Protein AF-A0A7C4MEL3-F1 (afdb_monomer_lite)

Structure (mmCIF, N/CA/C/O backbone):
data_AF-A0A7C4MEL3-F1
#
_entry.id   AF-A0A7C4MEL3-F1
#
loop_
_atom_site.group_PDB
_atom_site.id
_atom_site.type_symbol
_atom_site.label_atom_id
_atom_site.label_alt_id
_atom_site.label_comp_id
_atom_site.label_asym_id
_atom_site.label_entity_id
_atom_site.label_seq_id
_atom_site.pdbx_PDB_ins_code
_atom_site.Cartn_x
_atom_site.Cartn_y
_atom_site.Cartn_z
_atom_site.occupancy
_atom_site.B_iso_or_equiv
_atom_site.auth_seq_id
_atom_site.auth_comp_id
_atom_site.auth_asym_id
_atom_site.auth_atom_id
_atom_site.pdbx_PDB_model_num
ATOM 1 N N . MET A 1 1 ? 12.925 -8.115 -18.072 1.00 89.00 1 MET A N 1
ATOM 2 C CA . MET A 1 1 ? 12.189 -6.902 -17.648 1.00 89.00 1 MET A CA 1
ATOM 3 C C . MET A 1 1 ? 10.800 -7.286 -17.193 1.00 89.00 1 MET A C 1
ATOM 5 O O . MET A 1 1 ? 10.298 -8.283 -17.685 1.00 89.00 1 MET A O 1
ATOM 9 N N . ARG A 1 2 ? 10.209 -6.529 -16.263 1.00 88.62 2 ARG A N 1
ATOM 10 C CA . ARG A 1 2 ? 8.905 -6.871 -15.669 1.00 88.62 2 ARG A CA 1
ATOM 11 C C . ARG A 1 2 ? 7.719 -6.155 -16.311 1.00 88.62 2 ARG A C 1
ATOM 13 O O . ARG A 1 2 ? 6.583 -6.567 -16.127 1.00 88.62 2 ARG A O 1
ATOM 20 N N . GLU A 1 3 ? 7.981 -5.089 -17.067 1.00 90.88 3 GLU A N 1
ATOM 21 C CA . GLU A 1 3 ? 6.935 -4.259 -17.656 1.00 90.88 3 GLU A CA 1
ATOM 22 C C . GLU A 1 3 ? 7.402 -3.556 -18.961 1.00 90.88 3 GLU A C 1
ATOM 24 O O . GLU A 1 3 ? 8.616 -3.450 -19.199 1.00 90.88 3 GLU A O 1
ATOM 29 N N . PRO A 1 4 ? 6.471 -3.128 -19.842 1.00 91.44 4 PRO A N 1
ATOM 30 C CA . PRO A 1 4 ? 6.780 -2.646 -21.197 1.00 91.44 4 PRO A CA 1
ATOM 31 C C . PRO A 1 4 ? 7.527 -1.306 -21.295 1.00 91.44 4 PRO A C 1
ATOM 33 O O . PRO A 1 4 ? 8.245 -1.068 -22.264 1.00 91.44 4 PRO A O 1
ATOM 36 N N . TYR A 1 5 ? 7.354 -0.396 -20.346 1.00 93.19 5 TYR A N 1
ATOM 37 C CA . TYR A 1 5 ? 8.054 0.885 -20.308 1.00 93.19 5 TYR A CA 1
ATOM 38 C C . TYR A 1 5 ? 9.561 0.689 -20.098 1.00 93.19 5 TYR A C 1
ATOM 40 O O . TYR A 1 5 ? 10.363 1.237 -20.852 1.00 93.19 5 TYR A O 1
ATOM 48 N N . SER A 1 6 ? 9.957 -0.174 -19.166 1.00 93.19 6 SER A N 1
ATOM 49 C CA . SER A 1 6 ? 11.352 -0.568 -18.941 1.00 93.19 6 SER A CA 1
ATOM 50 C C . SER A 1 6 ? 11.971 -1.210 -20.183 1.00 93.19 6 SER A C 1
ATOM 52 O O . SER A 1 6 ? 13.127 -0.939 -20.502 1.00 93.19 6 SER A O 1
ATOM 54 N N . ALA A 1 7 ? 11.206 -2.021 -20.919 1.00 93.56 7 ALA A N 1
ATOM 55 C CA . ALA A 1 7 ? 11.638 -2.576 -22.204 1.00 93.56 7 ALA A CA 1
ATOM 56 C C . ALA A 1 7 ? 11.948 -1.469 -23.231 1.00 93.56 7 ALA A C 1
ATOM 58 O O . ALA A 1 7 ? 13.040 -1.443 -23.794 1.00 93.56 7 ALA A O 1
ATOM 59 N N . LYS A 1 8 ? 11.065 -0.467 -23.363 1.00 94.56 8 LYS A N 1
ATOM 60 C CA . LYS A 1 8 ? 11.306 0.702 -24.232 1.00 94.56 8 LYS A CA 1
ATOM 61 C C . LYS A 1 8 ? 12.564 1.486 -23.849 1.00 94.56 8 LYS A C 1
ATOM 63 O O . LYS A 1 8 ? 13.206 2.075 -24.716 1.00 94.56 8 LYS A O 1
ATOM 68 N N . LEU A 1 9 ? 12.909 1.550 -22.562 1.00 95.38 9 LEU A N 1
ATOM 69 C CA . LEU A 1 9 ? 14.145 2.200 -22.115 1.00 95.38 9 LEU A CA 1
ATOM 70 C C . LEU A 1 9 ? 15.388 1.393 -22.512 1.00 95.38 9 LEU A C 1
ATOM 72 O O . LEU A 1 9 ? 16.369 1.989 -22.948 1.00 95.38 9 LEU A O 1
ATOM 76 N N . LEU A 1 10 ? 15.341 0.061 -22.425 1.00 95.12 10 LEU A N 1
ATOM 77 C CA . LEU A 1 10 ? 16.428 -0.801 -22.904 1.00 95.12 10 LEU A CA 1
ATOM 78 C C . LEU A 1 10 ? 16.645 -0.673 -24.412 1.00 95.12 10 LEU A C 1
ATOM 80 O O . LEU A 1 10 ? 17.794 -0.568 -24.842 1.00 95.12 10 LEU A O 1
ATOM 84 N N . ASP A 1 11 ? 15.563 -0.587 -25.190 1.00 94.12 11 ASP A N 1
ATOM 85 C CA . ASP A 1 11 ? 15.648 -0.355 -26.635 1.00 94.12 11 ASP A CA 1
ATOM 86 C C . ASP A 1 11 ? 16.396 0.950 -26.941 1.00 94.12 11 ASP A C 1
ATOM 88 O O . ASP A 1 11 ? 17.293 0.977 -27.786 1.00 94.12 11 ASP A O 1
ATOM 92 N N . LYS A 1 12 ? 16.084 2.029 -26.206 1.00 96.38 12 LYS A N 1
ATOM 93 C CA . LYS A 1 12 ? 16.769 3.329 -26.332 1.00 96.38 12 LYS A CA 1
ATOM 94 C C . LYS A 1 12 ? 18.247 3.272 -25.941 1.00 96.38 12 LYS A C 1
ATOM 96 O O . LYS A 1 12 ? 19.036 4.046 -26.473 1.00 96.38 12 LYS A O 1
ATOM 101 N N . LEU A 1 13 ? 18.620 2.370 -25.035 1.00 96.12 13 LEU A N 1
ATOM 102 C CA . LEU A 1 13 ? 20.009 2.122 -24.633 1.00 96.12 13 LEU A CA 1
ATOM 103 C C . LEU A 1 13 ? 20.740 1.149 -25.575 1.00 96.12 13 LEU A C 1
ATOM 105 O O . LEU A 1 13 ? 21.903 0.829 -25.340 1.00 96.12 13 LEU A O 1
ATOM 109 N N . GLY A 1 14 ? 20.081 0.664 -26.633 1.00 96.81 14 GLY A N 1
ATOM 110 C CA . GLY A 1 14 ? 20.661 -0.277 -27.593 1.00 96.81 14 GLY A CA 1
ATOM 111 C C . GLY A 1 14 ? 20.769 -1.716 -27.079 1.00 96.81 14 GLY A C 1
ATOM 112 O O . GLY A 1 14 ? 21.413 -2.546 -27.723 1.00 96.81 14 GLY A O 1
ATOM 113 N N . VAL A 1 15 ? 20.140 -2.041 -25.946 1.00 96.12 15 VAL A N 1
ATOM 114 C CA . VAL A 1 15 ? 20.113 -3.400 -25.393 1.00 96.12 15 VAL A CA 1
ATOM 115 C C . VAL A 1 15 ? 19.042 -4.207 -26.124 1.00 96.12 15 VAL A C 1
ATOM 117 O O . VAL A 1 15 ? 17.857 -3.934 -25.985 1.00 96.12 15 VAL A O 1
ATOM 120 N N . LYS A 1 16 ? 19.456 -5.221 -26.893 1.00 90.69 16 LYS A N 1
ATOM 121 C CA . LYS A 1 16 ? 18.547 -6.016 -27.747 1.00 90.69 16 LYS A CA 1
ATOM 122 C C . LYS A 1 16 ? 18.193 -7.400 -27.200 1.00 90.69 16 LYS A C 1
ATOM 124 O O . LYS A 1 16 ? 17.212 -7.994 -27.629 1.00 90.69 16 LYS A O 1
ATOM 129 N N . ASN A 1 17 ? 18.979 -7.915 -26.257 1.00 93.69 17 ASN A N 1
ATOM 130 C CA . ASN A 1 17 ? 18.813 -9.267 -25.722 1.00 93.69 17 ASN A CA 1
ATOM 131 C C . ASN A 1 17 ? 18.106 -9.217 -24.368 1.00 93.69 17 ASN A C 1
ATOM 133 O O . ASN A 1 17 ? 18.743 -9.330 -23.321 1.00 93.69 17 ASN A O 1
ATOM 137 N N . TYR A 1 18 ? 16.790 -9.027 -24.380 1.00 93.69 18 TYR A N 1
ATOM 138 C CA . TYR A 1 18 ? 15.977 -9.116 -23.172 1.00 93.69 18 TYR A CA 1
ATOM 139 C C . TYR A 1 18 ? 14.625 -9.767 -23.457 1.00 93.69 18 TYR A C 1
ATOM 141 O O . TYR A 1 18 ? 14.146 -9.804 -24.587 1.00 93.69 18 TYR A O 1
ATOM 149 N N . GLN A 1 19 ? 13.998 -10.265 -22.396 1.00 93.88 19 GLN A N 1
ATOM 150 C CA . GLN A 1 19 ? 12.623 -10.748 -22.416 1.00 93.88 19 GLN A CA 1
ATOM 151 C C . GLN A 1 19 ? 11.792 -9.970 -21.400 1.00 93.88 19 GLN A C 1
ATOM 153 O O . GLN A 1 19 ? 12.305 -9.522 -20.363 1.00 93.88 19 GLN A O 1
ATOM 158 N N . ILE A 1 20 ? 10.510 -9.799 -21.706 1.00 93.44 20 ILE A N 1
ATOM 159 C CA . ILE A 1 20 ? 9.522 -9.306 -20.750 1.00 93.44 20 ILE A CA 1
ATOM 160 C C . ILE A 1 20 ? 8.918 -10.533 -20.070 1.00 93.44 20 ILE A C 1
ATOM 162 O O . ILE A 1 20 ? 8.396 -11.418 -20.740 1.00 93.44 20 ILE A O 1
ATOM 166 N N . VAL A 1 21 ? 9.038 -10.597 -18.751 1.00 92.06 21 VAL A N 1
ATOM 167 C CA . VAL A 1 21 ? 8.568 -11.699 -17.908 1.00 92.06 21 VAL A CA 1
ATOM 168 C C . VAL A 1 21 ? 7.742 -11.126 -16.767 1.00 92.06 21 VAL A C 1
ATOM 170 O O . VAL A 1 21 ? 7.919 -9.966 -16.401 1.00 92.06 21 VAL A O 1
ATOM 173 N N . VAL A 1 22 ? 6.841 -11.926 -16.206 1.00 88.31 22 VAL A N 1
ATOM 174 C CA . VAL A 1 22 ? 6.063 -11.520 -15.030 1.00 88.31 22 VAL A CA 1
ATOM 175 C C . VAL A 1 22 ? 6.968 -11.253 -13.823 1.00 88.31 22 VAL A C 1
ATOM 177 O O . VAL A 1 22 ? 8.105 -11.729 -13.769 1.00 88.31 22 VAL A O 1
ATOM 180 N N . ASP A 1 23 ? 6.473 -10.488 -12.848 1.00 89.38 23 ASP A N 1
ATOM 181 C CA . ASP A 1 23 ? 7.208 -10.285 -11.600 1.00 89.38 23 ASP A CA 1
ATOM 182 C C . ASP A 1 23 ? 7.425 -11.625 -10.877 1.00 89.38 23 ASP A C 1
ATOM 184 O O . ASP A 1 23 ? 6.505 -12.435 -10.756 1.00 89.38 23 ASP A O 1
ATOM 188 N N . ILE A 1 24 ? 8.646 -11.860 -10.387 1.00 88.19 24 ILE A N 1
ATOM 189 C CA . ILE A 1 24 ? 9.016 -13.109 -9.713 1.00 88.19 24 ILE A CA 1
ATOM 190 C C . ILE A 1 24 ? 8.185 -13.349 -8.449 1.00 88.19 24 ILE A C 1
ATOM 192 O O . ILE A 1 24 ? 7.933 -14.501 -8.104 1.00 88.19 24 ILE A O 1
ATOM 196 N N . ALA A 1 25 ? 7.689 -12.287 -7.802 1.00 86.94 25 ALA A N 1
ATOM 197 C CA . ALA A 1 25 ? 6.825 -12.386 -6.627 1.00 86.94 25 ALA A CA 1
ATOM 198 C C . ALA A 1 25 ? 5.515 -13.152 -6.899 1.00 86.94 25 ALA A C 1
ATOM 200 O O . ALA A 1 25 ? 4.922 -13.684 -5.961 1.00 86.94 25 ALA A O 1
ATOM 201 N N . ILE A 1 26 ? 5.090 -13.263 -8.167 1.00 86.69 26 ILE A N 1
ATOM 202 C CA . ILE A 1 26 ? 3.955 -14.106 -8.580 1.00 86.69 26 ILE A CA 1
ATOM 203 C C . ILE A 1 26 ? 4.291 -15.599 -8.454 1.00 86.69 26 ILE A C 1
ATOM 205 O O . ILE A 1 26 ? 3.419 -16.401 -8.129 1.00 86.69 26 ILE A O 1
ATOM 209 N N . LEU A 1 27 ? 5.544 -15.986 -8.708 1.00 84.69 27 LEU A N 1
ATOM 210 C CA . LEU A 1 27 ? 5.984 -17.386 -8.703 1.00 84.69 27 LEU A CA 1
ATOM 211 C C . LEU A 1 27 ? 6.399 -17.876 -7.311 1.00 84.69 27 LEU A C 1
ATOM 213 O O . LEU A 1 27 ? 6.325 -19.075 -7.040 1.00 84.69 27 LEU A O 1
ATOM 217 N N . VAL A 1 28 ? 6.828 -16.969 -6.431 1.00 81.44 28 VAL A N 1
ATOM 218 C CA . VAL A 1 28 ? 7.187 -17.298 -5.046 1.00 81.44 28 VAL A CA 1
ATOM 219 C C . VAL A 1 28 ? 5.939 -17.765 -4.297 1.00 81.44 28 VAL A C 1
ATOM 221 O O . VAL A 1 28 ? 4.916 -17.081 -4.295 1.00 81.44 28 VAL A O 1
ATOM 224 N N . ARG A 1 29 ? 6.011 -18.924 -3.640 1.00 74.31 29 ARG A N 1
ATOM 225 C CA . ARG A 1 29 ? 4.951 -19.434 -2.763 1.00 74.31 29 ARG A CA 1
ATOM 226 C C . ARG A 1 29 ? 5.454 -19.407 -1.327 1.00 74.31 29 ARG A C 1
ATOM 228 O O . ARG A 1 29 ? 6.445 -20.073 -1.048 1.00 74.31 29 ARG A O 1
ATOM 235 N N . ALA A 1 30 ? 4.767 -18.666 -0.462 1.00 70.56 30 ALA A N 1
ATOM 236 C CA . ALA A 1 30 ? 5.011 -18.719 0.973 1.00 70.56 30 ALA A CA 1
ATOM 237 C C . ALA A 1 30 ? 4.714 -20.123 1.515 1.00 70.56 30 ALA A C 1
ATOM 239 O O . ALA A 1 30 ? 3.770 -20.784 1.047 1.00 70.56 30 ALA A O 1
ATOM 240 N N . ASP A 1 31 ? 5.495 -20.570 2.498 1.00 70.12 31 ASP A N 1
ATOM 241 C CA . ASP A 1 31 ? 5.208 -21.814 3.205 1.0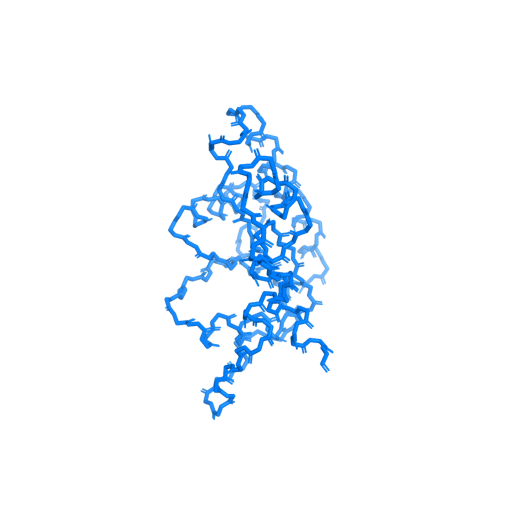0 70.12 31 ASP A CA 1
ATOM 242 C C . ASP A 1 31 ? 3.928 -21.627 4.033 1.00 70.12 31 ASP A C 1
ATOM 244 O O . ASP A 1 31 ? 3.832 -20.798 4.934 1.00 70.12 31 ASP A O 1
ATOM 248 N N . ARG A 1 32 ? 2.881 -22.370 3.672 1.00 64.94 32 ARG A N 1
ATOM 249 C CA . ARG A 1 32 ? 1.533 -22.200 4.238 1.00 64.94 32 ARG A CA 1
ATOM 250 C C . ARG A 1 32 ? 1.359 -22.913 5.578 1.00 64.94 32 ARG A C 1
ATOM 252 O O . ARG A 1 32 ? 0.266 -22.872 6.138 1.00 64.94 32 ARG A O 1
ATOM 259 N N . SER A 1 33 ? 2.378 -23.629 6.045 1.00 56.94 33 SER A N 1
ATOM 260 C CA . SER A 1 33 ? 2.208 -24.685 7.041 1.00 56.94 33 SER A CA 1
ATOM 261 C C . SER A 1 33 ? 2.043 -24.211 8.489 1.00 56.94 33 SER A C 1
ATOM 263 O O . SER A 1 33 ? 1.558 -25.003 9.288 1.00 56.94 33 SER A O 1
ATOM 265 N N . ASN A 1 34 ? 2.347 -22.952 8.841 1.00 53.69 34 ASN A N 1
ATOM 266 C CA . ASN A 1 34 ? 2.420 -22.550 10.259 1.00 53.69 34 ASN A CA 1
ATOM 267 C C . ASN A 1 34 ? 1.863 -21.164 10.625 1.00 53.69 34 ASN A C 1
ATOM 269 O O . ASN A 1 34 ? 2.102 -20.700 11.740 1.00 53.69 34 ASN A O 1
ATOM 273 N N . HIS A 1 35 ? 1.153 -20.459 9.743 1.00 58.75 35 HIS A N 1
ATOM 274 C CA . HIS A 1 35 ? 0.701 -19.096 10.053 1.00 58.75 35 HIS A CA 1
ATOM 275 C C . HIS A 1 35 ? -0.817 -19.039 10.182 1.00 58.75 35 HIS A C 1
ATOM 277 O O . HIS A 1 35 ? -1.555 -19.134 9.203 1.00 58.75 35 HIS A O 1
ATOM 283 N N . SER A 1 36 ? -1.287 -18.911 11.425 1.00 56.75 36 SER A N 1
ATOM 284 C CA . SER A 1 36 ? -2.681 -18.587 11.710 1.00 56.75 36 SER A CA 1
ATOM 285 C C . SER A 1 36 ? -2.996 -17.212 11.134 1.00 56.75 36 SER A C 1
ATOM 287 O O . SER A 1 36 ? -2.255 -16.262 11.385 1.00 56.75 36 SER A O 1
ATOM 289 N N . PHE A 1 37 ? -4.100 -17.097 10.396 1.00 59.66 37 PHE A N 1
ATOM 290 C CA . PHE A 1 37 ? -4.616 -15.808 9.949 1.00 59.66 37 PHE A CA 1
ATOM 291 C C . PHE A 1 37 ? -4.841 -14.914 11.167 1.00 59.66 37 PHE A C 1
ATOM 293 O O . PHE A 1 37 ? -5.717 -15.187 11.984 1.00 59.66 37 PHE A O 1
ATOM 300 N N . ILE A 1 38 ? -4.013 -13.879 11.308 1.00 62.16 38 ILE A N 1
ATOM 301 C CA . ILE A 1 38 ? -4.066 -12.989 12.472 1.00 62.16 38 ILE A CA 1
ATOM 302 C C . ILE A 1 38 ? -5.336 -12.117 12.410 1.00 62.16 38 ILE A C 1
ATOM 304 O O . ILE A 1 38 ? -5.843 -11.692 13.445 1.00 62.16 38 ILE A O 1
ATOM 308 N N . TYR A 1 39 ? -5.900 -11.918 11.211 1.00 66.25 39 TYR A N 1
ATOM 309 C CA . TYR A 1 39 ? -7.063 -11.066 10.981 1.00 66.25 39 TYR A CA 1
ATOM 310 C C . TYR A 1 39 ? -8.057 -11.758 10.054 1.00 66.25 39 TYR A C 1
ATOM 312 O O . TYR A 1 39 ? -7.703 -12.148 8.942 1.00 66.25 39 TYR A O 1
ATOM 320 N N . SER A 1 40 ? -9.300 -11.891 10.512 1.00 64.12 40 SER A N 1
ATOM 321 C CA . SER A 1 40 ? -10.449 -12.175 9.658 1.00 64.12 40 SER A CA 1
ATOM 322 C C . SER A 1 40 ? -11.237 -10.881 9.476 1.00 64.12 40 SER A C 1
ATOM 324 O O . SER A 1 40 ? -11.616 -10.268 10.469 1.00 64.12 40 SER A O 1
ATOM 326 N N . GLU A 1 41 ? -11.500 -10.491 8.229 1.00 75.06 41 GLU A N 1
ATOM 327 C CA . GLU A 1 41 ? -12.368 -9.354 7.863 1.00 75.06 41 GLU A CA 1
ATOM 328 C C . GLU A 1 41 ? -11.810 -7.933 8.099 1.00 75.06 41 GLU A C 1
ATOM 330 O O . GLU A 1 41 ? -12.567 -6.965 8.106 1.00 75.06 41 GLU A O 1
ATOM 335 N N . ALA A 1 42 ? -10.488 -7.769 8.218 1.00 89.69 42 ALA A N 1
ATOM 336 C CA . ALA A 1 42 ? -9.855 -6.446 8.293 1.00 89.69 42 ALA A CA 1
ATOM 337 C C . ALA A 1 42 ? -9.624 -5.805 6.907 1.00 89.69 42 ALA A C 1
ATOM 339 O O . ALA A 1 42 ? -9.432 -6.506 5.904 1.00 89.69 42 ALA A O 1
ATOM 340 N N . ILE A 1 43 ? -9.564 -4.469 6.857 1.00 92.88 43 ILE A N 1
ATOM 341 C CA . ILE A 1 43 ? -9.047 -3.718 5.702 1.00 92.88 43 ILE A CA 1
ATOM 342 C C . ILE A 1 43 ? -7.552 -3.487 5.895 1.00 92.88 43 ILE A C 1
ATOM 344 O O . ILE A 1 43 ? -7.128 -2.837 6.851 1.00 92.88 43 ILE A O 1
ATOM 348 N N . GLY A 1 44 ? -6.747 -3.961 4.951 1.00 93.69 44 GLY A N 1
ATOM 349 C CA . GLY A 1 44 ? -5.320 -3.682 4.915 1.00 93.69 44 GLY A CA 1
ATOM 350 C C . GLY A 1 44 ? -5.004 -2.389 4.178 1.00 93.69 44 GLY A C 1
ATOM 351 O O . GLY A 1 44 ? -5.592 -2.088 3.138 1.00 93.69 44 GLY A O 1
ATOM 352 N N . VAL A 1 45 ? -4.011 -1.655 4.670 1.00 95.31 45 VAL A N 1
ATOM 353 C CA . VAL A 1 45 ? -3.516 -0.419 4.058 1.00 95.31 45 VAL A CA 1
ATOM 354 C C . VAL A 1 45 ? -1.995 -0.488 3.949 1.00 95.31 45 VAL A C 1
ATOM 356 O O . VAL A 1 45 ? -1.299 -0.520 4.958 1.00 95.31 45 VAL A O 1
ATOM 359 N N . GLY A 1 46 ? -1.462 -0.495 2.728 1.00 94.00 46 GLY A N 1
ATOM 360 C CA . GLY A 1 46 ? -0.024 -0.516 2.439 1.00 94.00 46 GLY A CA 1
ATOM 361 C C . GLY A 1 46 ? 0.433 0.758 1.724 1.00 94.00 46 GLY A C 1
ATOM 362 O O . GLY A 1 46 ? 0.641 0.724 0.502 1.00 94.00 46 GLY A O 1
ATOM 363 N N . PRO A 1 47 ? 0.558 1.897 2.432 1.00 93.75 47 PRO A N 1
ATOM 364 C CA . PRO A 1 47 ? 0.960 3.152 1.821 1.00 93.75 47 PRO A CA 1
ATOM 365 C C . PRO A 1 47 ? 2.480 3.197 1.612 1.00 93.75 47 PRO A C 1
ATOM 367 O O . PRO A 1 47 ? 3.260 2.811 2.477 1.00 93.75 47 PRO A O 1
ATOM 370 N N . ALA A 1 48 ? 2.910 3.712 0.465 1.00 91.12 48 ALA A N 1
ATOM 371 C CA . ALA A 1 48 ? 4.298 4.049 0.193 1.00 91.12 48 ALA A CA 1
ATOM 372 C C . ALA A 1 48 ? 4.671 5.403 0.813 1.00 91.12 48 ALA A C 1
ATOM 374 O O . ALA A 1 48 ? 3.874 6.343 0.789 1.00 91.12 48 ALA A O 1
ATOM 375 N N . MET A 1 49 ? 5.914 5.555 1.266 1.00 87.69 49 MET A N 1
ATOM 376 C CA . MET A 1 49 ? 6.477 6.879 1.538 1.00 87.69 49 MET A CA 1
ATOM 377 C C . MET A 1 49 ? 6.646 7.684 0.237 1.00 87.69 49 MET A C 1
ATOM 379 O O . MET A 1 49 ? 7.281 7.223 -0.710 1.00 87.69 49 MET A O 1
ATOM 383 N N . LEU A 1 50 ? 6.122 8.916 0.204 1.00 85.00 50 LEU A N 1
ATOM 384 C CA . LEU A 1 50 ? 6.057 9.757 -1.008 1.00 85.00 50 LEU A CA 1
ATOM 385 C C . LEU A 1 50 ? 7.021 10.958 -0.996 1.00 85.00 50 LEU A C 1
ATOM 387 O O . LEU A 1 50 ? 6.926 11.841 -1.846 1.00 85.00 50 LEU A O 1
ATOM 391 N N . LYS A 1 51 ? 7.981 10.990 -0.060 1.00 76.25 51 LYS A N 1
ATOM 392 C CA . LYS A 1 51 ? 8.878 12.139 0.190 1.00 76.25 51 LYS A CA 1
ATOM 393 C C . LYS A 1 51 ? 9.683 12.609 -1.029 1.00 76.25 51 LYS A C 1
ATOM 395 O O . LYS A 1 51 ? 10.036 13.779 -1.104 1.00 76.25 51 LYS A O 1
ATOM 400 N N . TYR A 1 52 ? 10.008 11.702 -1.948 1.00 79.94 52 TYR A N 1
ATOM 401 C CA . TYR A 1 52 ? 10.823 12.002 -3.134 1.00 79.94 52 TYR A CA 1
ATOM 402 C C . TYR A 1 52 ? 9.995 12.214 -4.404 1.00 79.94 52 TYR A C 1
ATOM 404 O O . TYR A 1 52 ? 10.555 12.472 -5.465 1.00 79.94 52 TYR A O 1
ATOM 412 N N . THR A 1 53 ? 8.674 12.069 -4.307 1.00 85.50 53 THR A N 1
ATOM 413 C CA . THR A 1 53 ? 7.760 12.138 -5.453 1.00 85.50 53 THR A CA 1
ATOM 414 C C . THR A 1 53 ? 6.816 13.326 -5.348 1.00 85.50 53 THR A C 1
ATOM 416 O O . THR A 1 53 ? 6.439 13.880 -6.374 1.00 85.50 53 THR A O 1
ATOM 419 N N . LEU A 1 54 ? 6.458 13.722 -4.126 1.00 90.94 54 LEU A N 1
ATOM 420 C CA . LEU A 1 54 ? 5.481 14.766 -3.844 1.00 90.94 54 LEU A CA 1
ATOM 421 C C . LEU A 1 54 ? 6.086 15.888 -2.995 1.00 90.94 54 LEU A C 1
ATOM 423 O O . LEU A 1 54 ? 7.002 15.658 -2.197 1.00 90.94 54 LEU A O 1
ATOM 427 N N . THR A 1 55 ? 5.542 17.098 -3.125 1.00 94.25 55 THR A N 1
ATOM 428 C CA . THR A 1 55 ? 5.851 18.203 -2.209 1.00 94.25 55 THR A CA 1
ATOM 429 C C . THR A 1 55 ? 5.288 17.935 -0.813 1.00 94.25 55 THR A C 1
ATOM 431 O O . THR A 1 55 ? 4.439 17.066 -0.607 1.00 94.25 55 THR A O 1
ATOM 434 N N . LYS A 1 56 ? 5.728 18.713 0.180 1.00 92.50 56 LYS A N 1
ATOM 435 C CA . LYS A 1 56 ? 5.220 18.592 1.553 1.00 92.50 56 LYS A CA 1
ATOM 436 C C . LYS A 1 56 ? 3.703 18.810 1.621 1.00 92.50 56 LYS A C 1
ATOM 438 O O . LYS A 1 56 ? 3.011 18.084 2.329 1.00 92.50 56 LYS A O 1
ATOM 443 N N . GLU A 1 57 ? 3.188 19.784 0.877 1.00 95.19 57 GLU A N 1
ATOM 444 C CA . GLU A 1 57 ? 1.759 20.104 0.816 1.00 95.19 57 GLU A CA 1
ATOM 445 C C . GLU A 1 57 ? 0.962 18.972 0.159 1.00 95.19 57 GLU A C 1
ATOM 447 O O . GLU A 1 57 ? -0.151 18.669 0.581 1.00 95.19 57 GLU A O 1
ATOM 452 N N . GLU A 1 58 ? 1.527 18.328 -0.862 1.00 95.38 58 GLU A N 1
ATOM 453 C CA . GLU A 1 58 ? 0.930 17.162 -1.515 1.00 95.38 58 GLU A CA 1
ATOM 454 C C . GLU A 1 58 ? 0.908 15.937 -0.600 1.00 95.38 58 GLU A C 1
ATOM 456 O O . GLU A 1 58 ? -0.110 15.247 -0.544 1.00 95.38 58 GLU A O 1
ATOM 461 N N . VAL A 1 59 ? 1.983 15.703 0.158 1.00 94.50 59 VAL A N 1
ATOM 462 C CA . VAL A 1 59 ? 2.025 14.651 1.180 1.00 94.50 59 VAL A CA 1
ATOM 463 C C . VAL A 1 59 ? 0.962 14.897 2.251 1.00 94.50 59 VAL A C 1
ATOM 465 O O . VAL A 1 59 ? 0.219 13.976 2.574 1.00 94.50 59 VAL A O 1
ATOM 468 N N . GLU A 1 60 ? 0.821 16.122 2.763 1.00 95.25 60 GLU A N 1
ATOM 469 C CA . GLU A 1 60 ? -0.213 16.427 3.765 1.00 95.25 60 GLU A CA 1
ATOM 470 C C . GLU A 1 60 ? -1.624 16.185 3.207 1.00 95.25 60 GLU A C 1
ATOM 472 O O . GLU A 1 60 ? -2.448 15.553 3.867 1.00 95.25 60 GLU A O 1
ATOM 477 N N . ARG A 1 61 ? -1.901 16.613 1.965 1.00 95.94 61 ARG A N 1
ATOM 478 C CA . ARG A 1 61 ? -3.188 16.329 1.305 1.00 95.94 61 ARG A CA 1
ATOM 479 C C . ARG A 1 61 ? -3.435 14.830 1.154 1.00 95.94 61 ARG A C 1
ATOM 481 O O . ARG A 1 61 ? -4.547 14.380 1.417 1.00 95.94 61 ARG A O 1
ATOM 488 N N . TYR A 1 62 ? -2.418 14.069 0.750 1.00 94.94 62 TYR A N 1
ATOM 489 C CA . TYR A 1 62 ? -2.498 12.613 0.635 1.00 94.94 62 TYR A CA 1
ATOM 490 C C . TYR A 1 62 ? -2.850 11.969 1.980 1.00 94.94 62 TYR A C 1
ATOM 492 O O . TYR A 1 62 ? -3.771 11.153 2.042 1.00 94.94 62 TYR A O 1
ATOM 500 N N . VAL A 1 63 ? -2.159 12.370 3.050 1.00 96.25 63 VAL A N 1
ATOM 501 C CA . VAL A 1 63 ? -2.361 11.853 4.408 1.00 96.25 63 VAL A CA 1
ATOM 502 C C . VAL A 1 63 ? -3.775 12.153 4.904 1.00 96.25 63 VAL A C 1
ATOM 504 O O . VAL A 1 63 ? -4.462 11.241 5.359 1.00 96.25 63 VAL A O 1
ATOM 507 N N . VAL A 1 64 ? -4.241 13.400 4.768 1.00 97.25 64 VAL A N 1
ATOM 508 C CA . VAL A 1 64 ? -5.593 13.808 5.190 1.00 97.25 64 VAL A CA 1
ATOM 509 C C . VAL A 1 64 ? -6.671 13.056 4.409 1.00 97.25 64 VAL A C 1
ATOM 511 O O . VAL A 1 64 ? -7.626 12.562 5.004 1.00 97.25 64 VAL A O 1
ATOM 514 N N . ALA A 1 65 ? -6.515 12.931 3.089 1.00 95.88 65 ALA A N 1
ATOM 515 C CA . ALA A 1 65 ? -7.467 12.204 2.255 1.00 95.88 65 ALA A CA 1
ATOM 516 C C . ALA A 1 65 ? -7.546 10.713 2.627 1.00 95.88 65 ALA A C 1
ATOM 518 O O . ALA A 1 65 ? -8.645 10.166 2.716 1.00 95.88 65 ALA A O 1
ATOM 519 N N . HIS A 1 66 ? -6.404 10.068 2.891 1.00 95.50 66 HIS A N 1
ATOM 520 C CA . HIS A 1 66 ? -6.380 8.672 3.333 1.00 95.50 66 HIS A CA 1
ATOM 521 C C . HIS A 1 66 ? -7.004 8.511 4.715 1.00 95.50 66 HIS A C 1
ATOM 523 O O . HIS A 1 66 ? -7.843 7.636 4.883 1.00 95.50 66 HIS A O 1
ATOM 529 N N . ALA A 1 67 ? -6.663 9.370 5.676 1.00 96.38 67 ALA A N 1
ATOM 530 C CA . ALA A 1 67 ? -7.246 9.317 7.013 1.00 96.38 67 ALA A CA 1
ATOM 531 C C . ALA A 1 67 ? -8.777 9.437 6.968 1.00 96.38 67 ALA A C 1
ATOM 533 O O . ALA A 1 67 ? -9.468 8.607 7.549 1.00 96.38 67 ALA A O 1
ATOM 534 N N . HIS A 1 68 ? -9.306 10.386 6.188 1.00 95.12 68 HIS A N 1
ATOM 535 C CA . HIS A 1 68 ? -10.750 10.541 6.004 1.00 95.12 68 HIS A CA 1
ATOM 536 C C . HIS A 1 68 ? -11.393 9.303 5.367 1.00 95.12 68 HIS A C 1
ATOM 538 O O . HIS A 1 68 ? -12.434 8.844 5.821 1.00 95.12 68 HIS A O 1
ATOM 544 N N . CYS A 1 69 ? -10.778 8.741 4.324 1.00 93.50 69 CYS A N 1
ATOM 545 C CA . CYS A 1 69 ? -11.278 7.522 3.689 1.00 93.50 69 CYS A CA 1
ATOM 546 C C . CYS A 1 69 ? -11.310 6.337 4.666 1.00 93.50 69 CYS A C 1
ATOM 548 O O . CYS A 1 69 ? -12.293 5.599 4.699 1.00 93.50 69 CYS A O 1
ATOM 550 N N . LEU A 1 70 ? -10.268 6.176 5.483 1.00 94.38 70 LEU A N 1
ATOM 551 C CA . LEU A 1 70 ? -10.187 5.102 6.471 1.00 94.38 70 LEU A CA 1
ATOM 552 C C . LEU A 1 70 ? -11.157 5.305 7.633 1.00 94.38 70 LEU A C 1
ATOM 554 O O . LEU A 1 70 ? -11.719 4.323 8.103 1.00 94.38 70 LEU A O 1
ATOM 558 N N . ASP A 1 71 ? -11.400 6.546 8.059 1.00 93.25 71 ASP A N 1
ATOM 559 C CA . ASP A 1 71 ? -12.430 6.851 9.056 1.00 93.25 71 ASP A CA 1
ATOM 560 C C . ASP A 1 71 ? -13.817 6.413 8.567 1.00 93.25 71 ASP A C 1
ATOM 562 O O . ASP A 1 71 ? -14.543 5.749 9.305 1.00 93.25 71 ASP A O 1
ATOM 566 N N . GLU A 1 72 ? -14.171 6.727 7.314 1.00 90.94 72 GLU A N 1
ATOM 567 C CA . GLU A 1 72 ? -15.445 6.308 6.711 1.00 90.94 72 GLU A CA 1
ATOM 568 C C . GLU A 1 72 ? -15.557 4.779 6.627 1.00 90.94 72 GLU A C 1
ATOM 570 O O . GLU A 1 72 ? -16.597 4.204 6.955 1.00 90.94 72 GLU A O 1
ATOM 575 N N . LEU A 1 73 ? -14.476 4.089 6.259 1.00 89.06 73 LEU A N 1
ATOM 576 C CA . LEU A 1 73 ? -14.452 2.626 6.223 1.00 89.06 73 LEU A CA 1
ATOM 577 C C . LEU A 1 73 ? -14.569 2.008 7.627 1.00 89.06 73 LEU A C 1
ATOM 579 O O . LEU A 1 73 ? -15.355 1.084 7.831 1.00 89.06 73 LEU A O 1
ATOM 583 N N . ALA A 1 74 ? -13.888 2.575 8.624 1.00 86.62 74 ALA A N 1
ATOM 584 C CA . ALA A 1 74 ? -13.930 2.107 10.009 1.00 86.62 74 ALA A CA 1
ATOM 585 C C . ALA A 1 74 ? -15.323 2.240 10.658 1.00 86.62 74 ALA A C 1
ATOM 587 O O . ALA A 1 74 ? -15.613 1.545 11.640 1.00 86.62 74 ALA A O 1
ATOM 588 N N . THR A 1 75 ? -16.214 3.092 10.126 1.00 81.94 75 THR A N 1
ATOM 58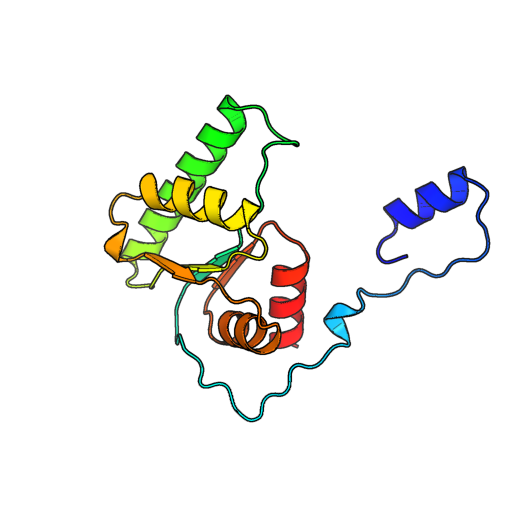9 C CA . THR A 1 75 ? -17.613 3.171 10.594 1.00 81.94 75 THR A CA 1
ATOM 590 C C . THR A 1 75 ? -18.407 1.889 10.333 1.00 81.94 75 THR A C 1
ATOM 592 O O . THR A 1 75 ? -19.336 1.593 11.082 1.00 81.94 75 THR A O 1
ATOM 595 N N . HIS A 1 76 ? -17.994 1.071 9.361 1.00 79.31 76 HIS A N 1
ATOM 596 C CA . HIS A 1 76 ? -18.659 -0.181 8.987 1.00 79.31 76 HIS A CA 1
ATOM 597 C C . HIS A 1 76 ? -18.213 -1.389 9.837 1.00 79.31 76 HIS A C 1
ATOM 599 O O . HIS A 1 76 ? -18.418 -2.530 9.440 1.00 79.31 76 HIS A O 1
ATOM 605 N N . HIS A 1 77 ? -17.639 -1.138 11.024 1.00 67.81 77 HIS A N 1
ATOM 606 C CA . HIS A 1 77 ? -17.091 -2.136 11.961 1.00 67.81 77 HIS A CA 1
ATOM 607 C C . HIS A 1 77 ? -15.878 -2.929 11.450 1.00 67.81 77 HIS A C 1
ATOM 609 O O . HIS A 1 77 ? -15.525 -3.952 12.031 1.00 67.81 77 HIS A O 1
ATOM 615 N N . GLU A 1 78 ? -15.203 -2.437 10.416 1.00 78.88 78 GLU A N 1
ATOM 616 C CA . GLU A 1 78 ? -14.002 -3.071 9.879 1.00 78.88 78 GLU A CA 1
ATOM 617 C C . GLU A 1 78 ? -12.758 -2.575 10.634 1.00 78.88 78 GLU A C 1
ATOM 619 O O . GLU A 1 78 ? -12.565 -1.373 10.835 1.00 78.88 78 GLU A O 1
ATOM 624 N N . GLU A 1 79 ? -11.920 -3.508 11.088 1.00 89.75 79 GLU A N 1
ATOM 625 C CA . GLU A 1 79 ? -10.615 -3.192 11.673 1.00 89.75 79 GLU A CA 1
ATOM 626 C C . GLU A 1 79 ? -9.660 -2.710 10.571 1.00 89.75 79 GLU A C 1
ATOM 628 O O . GLU A 1 79 ? -9.561 -3.336 9.512 1.00 89.75 79 GLU A O 1
ATOM 633 N N . ILE A 1 80 ? -8.941 -1.609 10.817 1.00 93.94 80 ILE A N 1
ATOM 634 C CA . ILE A 1 80 ? -7.941 -1.086 9.880 1.00 93.94 80 ILE A CA 1
ATOM 635 C C . ILE A 1 80 ? -6.557 -1.601 10.270 1.00 93.94 80 ILE A C 1
ATOM 637 O O . ILE A 1 80 ? -6.074 -1.389 11.383 1.00 93.94 80 ILE A O 1
ATOM 641 N N . VAL A 1 81 ? -5.874 -2.234 9.325 1.00 94.06 81 VAL A N 1
ATOM 642 C CA . VAL A 1 81 ? -4.537 -2.789 9.529 1.00 94.06 81 VAL A CA 1
ATOM 643 C C . VAL A 1 81 ? -3.565 -2.150 8.549 1.00 94.06 81 VAL A C 1
ATOM 645 O O . VAL A 1 81 ? -3.607 -2.386 7.345 1.00 94.06 81 VAL A O 1
ATOM 648 N N . PHE A 1 82 ? -2.639 -1.348 9.058 1.00 94.88 82 PHE A N 1
ATOM 649 C CA . PHE A 1 82 ? -1.542 -0.817 8.266 1.00 94.88 82 PHE A CA 1
ATOM 650 C C . PHE A 1 82 ? -0.437 -1.867 8.114 1.00 94.88 82 PHE A C 1
ATOM 652 O O . PHE A 1 82 ? 0.113 -2.350 9.103 1.00 94.88 82 PHE A O 1
ATOM 659 N N . LEU A 1 83 ? -0.085 -2.172 6.867 1.00 92.50 83 LEU A N 1
ATOM 660 C CA . LEU A 1 83 ? 0.930 -3.144 6.470 1.00 92.50 83 LEU A CA 1
ATOM 661 C C . LEU A 1 83 ? 2.107 -2.419 5.813 1.00 92.50 83 LEU A C 1
ATOM 663 O O . LEU A 1 83 ? 2.137 -2.212 4.596 1.00 92.50 83 LEU A O 1
ATOM 667 N N . SER A 1 84 ? 3.092 -2.030 6.619 1.00 90.00 84 SER A N 1
ATOM 668 C CA . SER A 1 84 ? 4.317 -1.409 6.108 1.00 90.00 84 SER A CA 1
ATOM 669 C C . SER A 1 84 ? 5.167 -2.436 5.347 1.00 90.00 84 SER A C 1
ATOM 671 O O . SER A 1 84 ? 5.375 -3.547 5.824 1.00 90.00 84 SER A O 1
ATOM 673 N N . SER A 1 85 ? 5.683 -2.051 4.173 1.00 84.44 85 SER A N 1
ATOM 674 C CA . SER A 1 85 ? 6.650 -2.862 3.411 1.00 84.44 85 SER A CA 1
ATOM 675 C C . SER A 1 85 ? 8.109 -2.427 3.601 1.00 84.44 85 SER A C 1
ATOM 677 O O . SER A 1 85 ? 9.025 -3.049 3.068 1.00 84.44 85 SER A O 1
ATOM 679 N N . SER A 1 86 ? 8.334 -1.329 4.325 1.00 85.88 86 SER A N 1
ATOM 680 C CA . SER A 1 86 ? 9.655 -0.767 4.608 1.00 85.88 86 SER A CA 1
ATOM 681 C C . SER A 1 86 ? 9.605 0.171 5.816 1.00 85.88 86 SER A C 1
ATOM 683 O O . SER A 1 86 ? 8.539 0.675 6.179 1.00 85.88 86 SER A O 1
ATOM 685 N N . SER A 1 87 ? 10.763 0.467 6.410 1.00 84.81 87 SER A N 1
ATOM 686 C CA . SER A 1 87 ? 10.873 1.413 7.530 1.00 84.81 87 SER A CA 1
ATOM 687 C C . 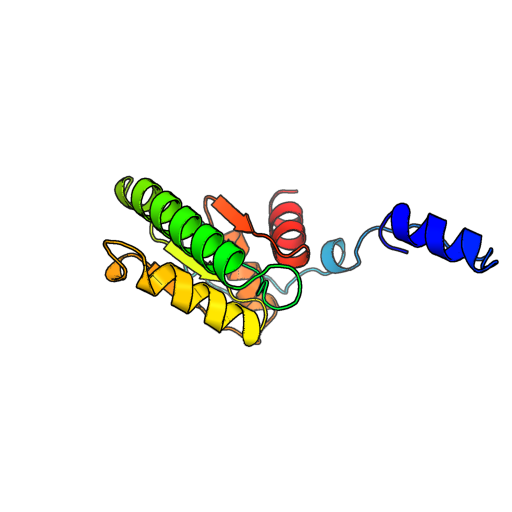SER A 1 87 ? 10.299 2.793 7.203 1.00 84.81 87 SER A C 1
ATOM 689 O O . SER A 1 87 ? 9.649 3.406 8.044 1.00 84.81 87 SER A O 1
ATOM 691 N N . ASP A 1 88 ? 10.486 3.261 5.970 1.00 86.50 88 ASP A N 1
ATOM 692 C CA . ASP A 1 88 ? 9.965 4.554 5.524 1.00 86.50 88 ASP A CA 1
ATOM 693 C C . ASP A 1 88 ? 8.436 4.540 5.412 1.00 86.50 88 ASP A C 1
ATOM 695 O O . ASP A 1 88 ? 7.774 5.523 5.746 1.00 86.50 88 ASP A O 1
ATOM 699 N N . ASP A 1 89 ? 7.856 3.411 4.995 1.00 91.19 89 ASP A N 1
ATOM 700 C CA . ASP A 1 89 ? 6.403 3.256 4.911 1.00 91.19 89 ASP A CA 1
ATOM 701 C C . ASP A 1 89 ? 5.753 3.286 6.308 1.00 91.19 89 ASP A C 1
ATOM 703 O O . ASP A 1 89 ? 4.626 3.759 6.436 1.00 91.19 89 ASP A O 1
ATOM 707 N N . ILE A 1 90 ? 6.466 2.872 7.371 1.00 93.62 90 ILE A N 1
ATOM 708 C CA . ILE A 1 90 ? 5.971 2.972 8.762 1.00 93.62 90 ILE A CA 1
ATOM 709 C C . ILE A 1 90 ? 5.648 4.426 9.106 1.00 93.62 90 ILE A C 1
ATOM 711 O O . ILE A 1 90 ? 4.603 4.698 9.696 1.00 93.62 90 ILE A O 1
ATOM 715 N N . VAL A 1 91 ? 6.516 5.362 8.713 1.00 93.44 91 VAL A N 1
ATOM 716 C CA . VAL A 1 91 ? 6.307 6.793 8.969 1.00 93.44 91 VAL A CA 1
ATOM 717 C C . VAL A 1 91 ? 5.028 7.266 8.283 1.00 93.44 91 VAL A C 1
ATOM 719 O O . VAL A 1 91 ? 4.233 7.976 8.894 1.00 93.44 91 VAL A O 1
ATOM 722 N N . MET A 1 92 ? 4.779 6.826 7.047 1.00 94.50 92 MET A N 1
ATOM 723 C CA . MET A 1 92 ? 3.544 7.158 6.338 1.00 94.50 92 MET A CA 1
ATOM 724 C C . MET A 1 92 ? 2.309 6.573 7.039 1.00 94.50 92 MET A C 1
ATOM 726 O O . MET A 1 92 ? 1.326 7.288 7.232 1.00 94.50 92 MET A O 1
ATOM 730 N N . CYS A 1 93 ? 2.365 5.313 7.482 1.00 95.50 93 CYS A N 1
ATOM 731 C CA . CYS A 1 93 ? 1.292 4.696 8.268 1.00 95.50 93 CYS A CA 1
ATOM 732 C C . CYS A 1 93 ? 0.995 5.498 9.543 1.00 95.50 93 CYS A C 1
ATOM 734 O O . CYS A 1 93 ? -0.161 5.799 9.825 1.00 95.50 93 CYS A O 1
ATOM 736 N N . GLN A 1 94 ? 2.034 5.901 10.281 1.00 95.88 94 GLN A N 1
ATOM 737 C CA . GLN A 1 94 ? 1.903 6.711 11.495 1.00 95.88 94 GLN A CA 1
ATOM 738 C C . GLN A 1 94 ? 1.295 8.086 11.209 1.00 95.88 94 GLN A C 1
ATOM 740 O O . GLN A 1 94 ? 0.422 8.530 11.950 1.00 95.88 94 GLN A O 1
ATOM 745 N N . MET A 1 95 ? 1.720 8.752 10.131 1.00 95.75 95 MET A N 1
ATOM 746 C CA . MET A 1 95 ? 1.169 10.049 9.732 1.00 95.75 95 MET A CA 1
ATOM 747 C C . MET A 1 95 ? -0.323 9.956 9.404 1.00 95.75 95 MET A C 1
ATOM 749 O O . MET A 1 95 ? -1.088 10.810 9.846 1.00 95.75 95 MET A O 1
ATOM 753 N N . ILE A 1 96 ? -0.740 8.923 8.664 1.00 96.81 96 ILE A N 1
ATOM 754 C CA . ILE A 1 96 ? -2.155 8.690 8.337 1.00 96.81 96 ILE A CA 1
ATOM 755 C C . ILE A 1 96 ? -2.940 8.372 9.607 1.00 96.81 96 ILE A C 1
ATOM 757 O O . ILE A 1 96 ? -3.931 9.041 9.888 1.00 96.81 96 ILE A O 1
ATOM 761 N N . MET A 1 97 ? -2.468 7.415 10.408 1.00 96.25 97 MET A N 1
ATOM 762 C CA . MET A 1 97 ? -3.120 7.005 11.653 1.00 96.25 97 MET A CA 1
ATOM 763 C C . MET A 1 97 ? -3.293 8.177 12.630 1.00 96.25 97 MET A C 1
ATOM 7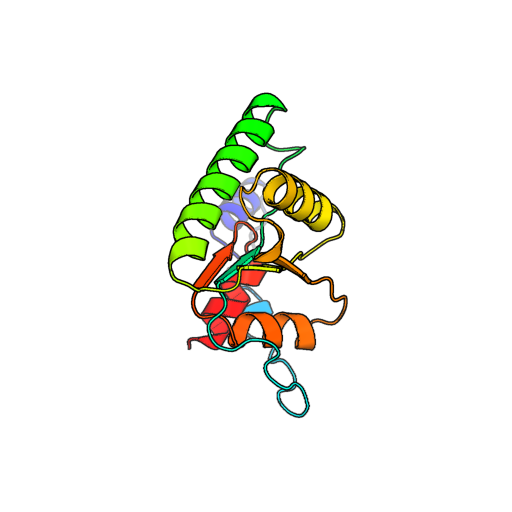65 O O . MET A 1 97 ? -4.351 8.324 13.229 1.00 96.25 97 MET A O 1
ATOM 769 N N . ALA A 1 98 ? -2.299 9.063 12.744 1.00 96.56 98 ALA A N 1
ATOM 770 C CA . ALA A 1 98 ? -2.368 10.248 13.602 1.00 96.56 98 ALA A CA 1
ATOM 771 C C . ALA A 1 98 ? -3.397 11.299 13.140 1.00 96.56 98 ALA A C 1
ATOM 773 O O . ALA A 1 98 ? -3.736 12.198 13.909 1.00 96.56 98 ALA A O 1
ATOM 774 N N . LYS A 1 99 ? -3.867 11.225 11.890 1.00 97.44 99 LYS A N 1
ATOM 775 C CA . LYS A 1 99 ? -4.889 12.120 11.327 1.00 97.44 99 LYS A CA 1
ATOM 776 C C . LYS A 1 99 ? -6.287 11.503 11.301 1.00 97.44 99 LYS A C 1
ATOM 778 O O . LYS A 1 99 ? -7.230 12.220 10.974 1.00 97.44 99 LYS A O 1
ATOM 783 N N . MET A 1 100 ? -6.420 10.218 11.629 1.00 95.44 100 MET A N 1
ATOM 784 C CA . MET A 1 100 ? -7.715 9.549 11.763 1.00 95.44 100 MET A CA 1
ATOM 785 C C . MET A 1 100 ? -8.472 10.076 12.988 1.00 95.44 100 MET A C 1
ATOM 787 O O . MET A 1 100 ? -7.866 10.445 13.997 1.00 95.44 100 MET A O 1
ATOM 791 N N . LYS A 1 101 ? -9.805 10.086 12.918 1.00 93.94 101 LYS A N 1
ATOM 792 C CA . LYS A 1 101 ? -10.686 10.471 14.032 1.00 93.94 101 LYS A CA 1
ATOM 793 C C . LYS A 1 101 ? -10.656 9.448 15.168 1.00 93.94 101 LYS A C 1
ATOM 795 O O . LYS A 1 101 ? -10.699 9.848 16.329 1.00 93.94 101 LYS A O 1
ATOM 800 N N . ASP A 1 102 ? -10.587 8.154 14.844 1.00 87.31 102 ASP A N 1
ATOM 801 C CA . ASP A 1 102 ? -10.509 7.061 15.825 1.00 87.31 102 ASP A CA 1
ATOM 802 C C . ASP A 1 102 ? -9.300 6.149 15.553 1.00 87.31 102 ASP A C 1
ATOM 804 O O . ASP A 1 102 ? -9.435 5.070 14.966 1.00 87.31 102 ASP A O 1
ATOM 808 N N . PRO A 1 103 ? -8.091 6.553 15.985 1.00 88.75 103 PRO A N 1
ATOM 809 C CA . PRO A 1 103 ? -6.890 5.753 15.776 1.00 88.75 103 PRO A CA 1
ATOM 810 C C . PRO A 1 103 ? -6.923 4.408 16.519 1.00 88.75 103 PRO A C 1
ATOM 812 O O . PRO A 1 103 ? -6.166 3.517 16.157 1.00 88.75 103 PRO A O 1
ATOM 815 N N . ASN A 1 104 ? -7.795 4.203 17.517 1.00 86.56 104 ASN A N 1
ATOM 816 C CA . ASN A 1 104 ? -7.850 2.936 18.264 1.00 86.56 104 ASN A CA 1
ATOM 817 C C . ASN A 1 104 ? -8.414 1.774 17.433 1.00 86.56 104 ASN A C 1
ATOM 819 O O . ASN A 1 104 ? -8.220 0.611 17.788 1.00 86.56 104 ASN A O 1
ATOM 823 N N . ARG A 1 105 ? -9.103 2.082 16.329 1.00 86.44 105 ARG A N 1
ATOM 824 C CA . ARG A 1 105 ? -9.578 1.097 15.344 1.00 86.44 105 ARG A CA 1
ATOM 825 C C . ARG A 1 105 ? -8.533 0.738 14.295 1.00 86.44 105 ARG A C 1
ATOM 827 O O . ARG A 1 105 ? -8.812 -0.078 13.418 1.00 86.44 105 ARG A O 1
ATOM 834 N N . ALA A 1 106 ? -7.352 1.343 14.379 1.00 92.50 106 ALA A N 1
ATOM 835 C CA . ALA A 1 106 ? -6.244 1.073 13.492 1.00 92.50 106 ALA A CA 1
ATOM 836 C C . ALA A 1 106 ? -5.067 0.451 14.246 1.00 92.50 106 ALA A C 1
ATOM 838 O O . ALA A 1 106 ? -4.789 0.772 15.402 1.00 92.50 106 ALA A O 1
ATOM 839 N N . LYS A 1 107 ? -4.333 -0.429 13.569 1.00 92.88 107 LYS A N 1
ATOM 840 C CA . LYS A 1 107 ? -3.085 -1.010 14.075 1.00 92.88 107 LYS A CA 1
ATOM 841 C C . LYS A 1 107 ? -2.028 -0.957 12.991 1.00 92.88 107 LYS A C 1
ATOM 843 O O . LYS A 1 107 ? -2.335 -1.153 11.820 1.00 92.88 107 LYS A O 1
ATOM 848 N N . ILE A 1 108 ? -0.782 -0.711 13.379 1.00 93.00 108 ILE A N 1
ATOM 849 C CA . ILE A 1 108 ? 0.361 -0.804 12.469 1.00 93.00 108 ILE A CA 1
ATOM 850 C C . ILE A 1 108 ? 1.067 -2.120 12.744 1.00 93.00 108 ILE A C 1
ATOM 852 O O . ILE A 1 108 ? 1.525 -2.357 13.860 1.00 93.00 108 ILE A O 1
ATOM 856 N N . ILE A 1 109 ? 1.161 -2.952 11.714 1.00 88.50 109 ILE A N 1
ATOM 857 C CA . ILE A 1 109 ? 1.908 -4.199 11.752 1.00 88.50 109 ILE A CA 1
ATOM 858 C C . ILE A 1 109 ? 3.224 -3.979 11.035 1.00 88.50 109 ILE A C 1
ATOM 860 O O . ILE A 1 109 ? 3.280 -3.465 9.913 1.00 88.50 109 ILE A O 1
ATOM 864 N N . VAL A 1 110 ? 4.284 -4.386 11.715 1.00 86.75 110 VAL A N 1
ATOM 865 C CA . VAL A 1 110 ? 5.637 -4.380 11.191 1.00 86.75 110 VAL A CA 1
ATOM 866 C C . VAL A 1 110 ? 6.155 -5.795 11.338 1.00 86.75 110 VAL A C 1
ATOM 868 O O . VAL A 1 110 ? 6.303 -6.287 12.453 1.00 86.75 110 VAL A O 1
ATOM 871 N N . THR A 1 111 ? 6.422 -6.435 10.210 1.00 84.25 111 THR A N 1
ATOM 872 C CA . THR A 1 111 ? 7.091 -7.729 10.164 1.00 84.25 111 THR A CA 1
ATOM 873 C C . THR A 1 111 ? 8.264 -7.646 9.197 1.00 84.25 111 THR A C 1
ATOM 875 O O . THR A 1 111 ? 8.214 -6.926 8.199 1.00 84.25 111 THR A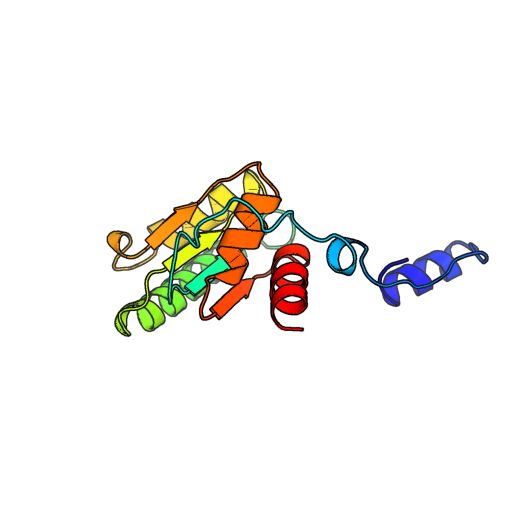 O 1
ATOM 878 N N . ASN A 1 112 ? 9.337 -8.358 9.529 1.00 84.12 112 ASN A N 1
ATOM 879 C CA . ASN A 1 112 ? 10.474 -8.569 8.634 1.00 84.12 112 ASN A CA 1
ATOM 880 C C . ASN A 1 112 ? 10.393 -9.938 7.942 1.00 84.12 112 ASN A C 1
ATOM 882 O O . ASN A 1 112 ? 11.281 -10.280 7.161 1.00 84.12 112 ASN A O 1
ATOM 886 N N . ASP A 1 113 ? 9.360 -10.721 8.251 1.00 86.38 113 ASP A N 1
ATOM 887 C CA . ASP A 1 113 ? 9.127 -12.045 7.707 1.00 86.38 113 ASP A CA 1
ATOM 888 C C . ASP A 1 113 ? 8.168 -11.952 6.510 1.00 86.38 113 ASP A C 1
ATOM 890 O O . ASP A 1 113 ? 7.071 -11.390 6.586 1.00 86.38 113 ASP A O 1
ATOM 894 N N . VAL A 1 114 ? 8.614 -12.472 5.366 1.00 84.50 114 VAL A N 1
ATOM 895 C CA . VAL A 1 114 ? 7.855 -12.413 4.110 1.00 84.50 114 VAL A CA 1
ATOM 896 C C . VAL A 1 114 ? 6.618 -13.311 4.166 1.00 84.50 114 VAL A C 1
ATOM 898 O O . VAL A 1 114 ? 5.578 -12.943 3.613 1.00 84.50 114 VAL A O 1
ATOM 901 N N . ASP A 1 115 ? 6.707 -14.453 4.844 1.00 86.25 115 ASP A N 1
ATOM 902 C CA . ASP A 1 115 ? 5.607 -15.404 4.972 1.00 86.25 115 ASP A CA 1
ATOM 903 C C . ASP A 1 115 ? 4.530 -14.851 5.919 1.00 86.25 115 ASP A C 1
ATOM 905 O O . ASP A 1 115 ? 3.333 -14.958 5.625 1.00 86.25 115 ASP A O 1
ATOM 909 N N . GLU A 1 116 ? 4.922 -14.178 7.006 1.00 86.19 116 GLU A N 1
ATOM 910 C CA . GLU A 1 116 ? 3.998 -13.464 7.902 1.00 86.19 116 GLU A CA 1
ATOM 911 C C . GLU A 1 116 ? 3.310 -12.292 7.184 1.00 86.19 116 GLU A C 1
ATOM 913 O O . GLU A 1 116 ? 2.093 -12.101 7.310 1.00 86.19 116 GLU A O 1
ATOM 918 N N . TYR A 1 117 ? 4.059 -11.537 6.375 1.00 88.56 117 TYR A N 1
ATOM 919 C CA . TYR A 1 117 ? 3.511 -10.443 5.573 1.00 88.56 117 TYR A CA 1
ATOM 920 C C . TYR A 1 117 ? 2.479 -10.948 4.555 1.00 88.56 117 TYR A C 1
ATOM 922 O O . TYR A 1 117 ? 1.370 -10.414 4.455 1.00 88.56 117 TYR A O 1
ATOM 930 N N . GLU A 1 118 ? 2.805 -12.017 3.822 1.00 88.75 118 GLU A N 1
ATOM 931 C CA . GLU A 1 118 ? 1.890 -12.640 2.862 1.00 88.75 118 GLU A CA 1
ATOM 932 C C . GLU A 1 118 ? 0.650 -13.228 3.548 1.00 88.75 118 GLU A C 1
ATOM 934 O O . GLU A 1 118 ? -0.466 -13.083 3.036 1.00 88.75 118 GLU A O 1
ATOM 939 N N . SER A 1 119 ? 0.826 -13.853 4.712 1.00 86.38 119 SER A N 1
ATOM 940 C CA . SER A 1 119 ? -0.275 -14.409 5.506 1.00 86.38 119 SER A CA 1
ATOM 941 C C . SER A 1 119 ? -1.211 -13.316 6.019 1.00 86.38 119 SER A C 1
ATOM 943 O O . SER A 1 119 ? -2.431 -13.486 5.973 1.00 86.38 119 SER A O 1
ATOM 945 N N . SER A 1 120 ? -0.657 -12.168 6.420 1.00 87.56 120 SER A N 1
ATOM 946 C CA . SER A 1 120 ? -1.426 -10.988 6.826 1.00 87.56 120 SER A CA 1
ATOM 947 C C . SER A 1 120 ? -2.285 -10.461 5.681 1.00 87.56 120 SER A C 1
ATOM 949 O O . SER A 1 120 ? -3.471 -10.221 5.879 1.00 87.56 120 SER A O 1
ATOM 951 N N . ILE A 1 121 ? -1.727 -10.355 4.467 1.00 90.12 121 ILE A N 1
ATOM 952 C CA . ILE A 1 121 ? -2.475 -9.917 3.277 1.00 90.12 121 ILE A CA 1
ATOM 953 C C . ILE A 1 121 ? -3.608 -10.890 2.929 1.00 90.12 121 ILE A C 1
ATOM 955 O O . ILE A 1 121 ? -4.690 -10.457 2.539 1.00 90.12 121 ILE A O 1
ATOM 959 N N . ARG A 1 122 ? -3.381 -12.201 3.063 1.00 86.81 122 ARG A N 1
ATOM 960 C CA . ARG A 1 122 ? -4.366 -13.230 2.692 1.00 86.81 122 ARG A CA 1
ATOM 961 C C . ARG A 1 122 ? -5.634 -13.196 3.557 1.00 86.81 122 ARG A C 1
ATOM 963 O O . ARG A 1 122 ? -6.689 -13.578 3.066 1.00 86.81 122 ARG A O 1
ATOM 970 N N . GLY A 1 123 ? -5.538 -12.764 4.816 1.00 83.81 123 GLY A N 1
ATOM 971 C CA . GLY A 1 123 ? -6.686 -12.666 5.733 1.00 83.81 123 GLY A CA 1
ATOM 972 C C . GLY A 1 123 ? -7.566 -11.424 5.538 1.00 83.81 123 GLY A C 1
ATOM 973 O O . GLY A 1 123 ? -8.635 -11.317 6.141 1.00 83.81 123 GLY A O 1
ATOM 974 N N . LEU A 1 124 ? -7.132 -10.474 4.707 1.00 89.25 124 LEU A N 1
ATOM 975 C CA . LEU A 1 124 ? -7.833 -9.208 4.518 1.00 89.25 124 LEU A CA 1
ATOM 976 C C . LEU A 1 124 ? -9.093 -9.362 3.666 1.00 89.25 124 LEU A C 1
ATOM 978 O O . LEU A 1 124 ? -9.127 -10.112 2.692 1.00 89.25 124 LEU A O 1
ATOM 982 N N . LYS A 1 125 ? -10.095 -8.537 3.970 1.00 89.88 125 LYS A N 1
ATOM 983 C CA . LYS A 1 125 ? -11.282 -8.343 3.125 1.00 89.88 125 LYS A CA 1
ATOM 984 C C . LYS A 1 125 ? -10.988 -7.447 1.922 1.00 89.88 125 LYS A C 1
ATOM 986 O O . LYS A 1 125 ? -11.528 -7.648 0.837 1.00 89.88 125 LYS A O 1
ATOM 991 N N . LEU A 1 126 ? -10.145 -6.439 2.131 1.00 90.81 126 LEU A N 1
ATOM 992 C CA . LEU A 1 126 ? -9.765 -5.432 1.148 1.00 90.81 126 LEU A CA 1
ATOM 993 C C . LEU A 1 126 ? -8.324 -4.997 1.414 1.00 90.81 126 LEU A C 1
ATOM 995 O O . LEU A 1 126 ? -7.936 -4.834 2.567 1.00 90.81 126 LEU A O 1
ATOM 999 N N . LEU A 1 127 ? -7.549 -4.765 0.354 1.00 93.00 127 LEU A N 1
ATOM 1000 C CA . LEU A 1 127 ? -6.222 -4.160 0.441 1.00 93.00 127 LEU A CA 1
ATOM 1001 C C . LEU A 1 127 ? -6.188 -2.849 -0.353 1.00 93.00 127 LEU A C 1
ATOM 1003 O O . LEU A 1 127 ? -6.401 -2.843 -1.565 1.00 93.00 127 LEU A O 1
ATOM 1007 N N . LEU A 1 128 ? -5.852 -1.755 0.327 1.00 94.00 128 LEU A N 1
ATOM 1008 C CA . LEU A 1 128 ? -5.537 -0.460 -0.270 1.00 94.00 128 LEU A CA 1
ATOM 1009 C C . LEU A 1 128 ? -4.015 -0.289 -0.296 1.00 94.00 128 LEU A C 1
ATOM 1011 O O . LEU A 1 128 ? -3.397 -0.064 0.742 1.00 94.00 128 LEU A O 1
ATOM 1015 N N . ALA A 1 129 ? -3.385 -0.409 -1.464 1.00 93.00 129 ALA A N 1
ATOM 1016 C CA . ALA A 1 129 ? -1.928 -0.364 -1.579 1.00 93.00 129 ALA A CA 1
ATOM 1017 C C . ALA A 1 129 ? -1.456 0.572 -2.696 1.00 93.00 129 ALA A C 1
ATOM 1019 O O . ALA A 1 129 ? -2.028 0.603 -3.784 1.00 93.00 129 ALA A O 1
ATOM 1020 N N . THR A 1 130 ? -0.366 1.299 -2.435 1.00 90.19 130 THR A N 1
ATOM 1021 C CA . THR A 1 130 ? 0.333 2.112 -3.452 1.00 90.19 130 THR A CA 1
ATOM 1022 C C . THR A 1 130 ? 1.672 1.509 -3.874 1.00 90.19 130 THR A C 1
ATOM 1024 O O . THR A 1 130 ? 2.209 1.852 -4.928 1.00 90.19 130 THR A O 1
ATOM 1027 N N . ARG A 1 131 ? 2.207 0.558 -3.099 1.00 87.69 131 ARG A N 1
ATOM 1028 C CA . ARG A 1 131 ? 3.354 -0.270 -3.492 1.00 87.69 131 ARG A CA 1
ATOM 1029 C C . ARG A 1 131 ? 2.896 -1.422 -4.388 1.00 87.69 131 ARG A C 1
ATOM 1031 O O . ARG A 1 131 ? 1.858 -2.029 -4.158 1.00 87.69 131 ARG A O 1
ATOM 1038 N N . MET A 1 132 ? 3.730 -1.778 -5.365 1.00 89.50 132 MET A N 1
ATOM 1039 C CA . MET A 1 132 ? 3.437 -2.857 -6.315 1.00 89.50 132 MET A CA 1
ATOM 1040 C C . MET A 1 132 ? 3.420 -4.252 -5.665 1.00 89.50 132 MET A C 1
ATOM 1042 O O . MET A 1 132 ? 2.520 -5.037 -5.943 1.00 89.50 132 MET A O 1
ATOM 1046 N N . HIS A 1 133 ? 4.392 -4.577 -4.803 1.00 89.69 133 HIS A N 1
ATOM 1047 C CA . HIS A 1 133 ? 4.524 -5.933 -4.250 1.00 89.69 133 HIS A CA 1
ATOM 1048 C C . HIS A 1 133 ? 3.336 -6.363 -3.368 1.00 89.69 133 HIS A C 1
ATOM 1050 O O . HIS A 1 133 ? 2.844 -7.466 -3.597 1.00 89.69 133 HIS A O 1
ATOM 1056 N N . PRO A 1 134 ? 2.803 -5.535 -2.443 1.00 90.81 134 PRO A N 1
ATOM 1057 C CA . PRO A 1 134 ? 1.587 -5.890 -1.705 1.00 90.81 134 PRO 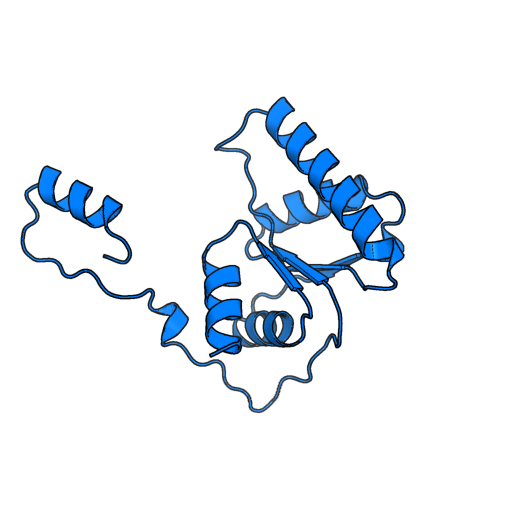A CA 1
ATOM 1058 C C . PRO A 1 134 ? 0.403 -6.193 -2.634 1.00 90.81 134 PRO A C 1
ATOM 1060 O O . PRO A 1 134 ? -0.291 -7.188 -2.438 1.00 90.81 134 PRO A O 1
ATOM 1063 N N . SER A 1 135 ? 0.228 -5.409 -3.704 1.00 91.94 135 SER A N 1
ATOM 1064 C CA . SER A 1 135 ? -0.812 -5.648 -4.714 1.00 91.94 135 SER A CA 1
ATOM 1065 C C . SER A 1 135 ? -0.602 -6.958 -5.480 1.00 91.94 135 SER A C 1
ATOM 1067 O O . SER A 1 135 ? -1.559 -7.693 -5.712 1.00 91.94 135 SER A O 1
ATOM 1069 N N . ILE A 1 136 ? 0.643 -7.286 -5.844 1.00 91.25 136 ILE A N 1
ATOM 1070 C CA . ILE A 1 136 ? 0.985 -8.561 -6.494 1.00 91.25 136 ILE A CA 1
ATOM 1071 C C . ILE A 1 136 ? 0.702 -9.744 -5.562 1.00 91.25 136 ILE A C 1
ATOM 1073 O O . ILE A 1 136 ? 0.133 -10.740 -6.002 1.00 91.25 136 ILE A O 1
ATOM 1077 N N . ILE A 1 137 ? 1.074 -9.642 -4.283 1.00 90.19 137 ILE A N 1
ATOM 1078 C CA . ILE A 1 137 ? 0.842 -10.694 -3.285 1.00 90.19 137 ILE A CA 1
ATOM 1079 C C . ILE A 1 137 ? -0.660 -10.921 -3.087 1.00 90.19 137 ILE A C 1
ATOM 1081 O O . ILE A 1 137 ? -1.108 -12.067 -3.104 1.00 90.19 137 ILE A O 1
ATOM 1085 N N . ALA A 1 138 ? -1.447 -9.849 -2.959 1.00 90.12 138 ALA A N 1
ATOM 1086 C CA . ALA A 1 138 ? -2.902 -9.943 -2.854 1.00 90.12 138 ALA A CA 1
ATOM 1087 C C . ALA A 1 138 ? -3.523 -10.601 -4.094 1.00 90.12 138 ALA A C 1
ATOM 1089 O O . ALA A 1 138 ? -4.313 -11.532 -3.963 1.00 90.12 138 ALA A O 1
ATOM 1090 N N . PHE A 1 139 ? -3.109 -10.180 -5.293 1.00 89.00 139 PHE A N 1
ATOM 1091 C CA . PHE A 1 139 ? -3.567 -10.769 -6.552 1.00 89.00 139 PHE A CA 1
ATOM 1092 C C . PHE A 1 139 ? -3.226 -12.260 -6.655 1.00 89.00 139 PHE A C 1
ATOM 1094 O O . PHE A 1 139 ? -4.086 -13.070 -6.987 1.00 89.00 139 PHE A O 1
ATOM 1101 N N . LYS A 1 140 ? -1.992 -12.639 -6.304 1.00 87.19 140 LYS A N 1
ATOM 1102 C CA . LYS A 1 140 ? -1.542 -14.037 -6.268 1.00 87.19 140 LYS A CA 1
ATOM 1103 C C . LYS A 1 140 ? -2.351 -14.885 -5.283 1.00 87.19 140 LYS A C 1
ATOM 1105 O O . LYS A 1 140 ? -2.560 -16.056 -5.546 1.00 87.19 140 LYS A O 1
ATOM 1110 N N . ASN A 1 141 ? -2.771 -14.324 -4.149 1.00 80.62 141 ASN A N 1
ATOM 1111 C CA . ASN A 1 141 ? -3.582 -15.035 -3.157 1.00 80.62 141 ASN A CA 1
ATOM 1112 C C . ASN A 1 141 ? -5.054 -15.201 -3.578 1.00 80.62 141 ASN A C 1
ATOM 1114 O O . ASN A 1 141 ? -5.750 -16.019 -2.981 1.00 80.62 141 ASN A O 1
ATOM 1118 N N . PHE A 1 142 ? -5.523 -14.430 -4.563 1.00 75.88 142 PHE A N 1
ATOM 1119 C CA . PHE A 1 142 ? -6.884 -14.521 -5.096 1.00 75.88 142 PHE A CA 1
ATOM 1120 C C . PHE A 1 142 ? -7.025 -15.557 -6.225 1.00 75.88 142 PHE A C 1
ATOM 1122 O O . PHE A 1 142 ? -8.109 -16.108 -6.410 1.00 75.88 142 PHE A O 1
ATOM 1129 N N . ILE A 1 143 ? -5.948 -15.798 -6.983 1.00 59.22 143 ILE A N 1
ATOM 1130 C CA . ILE A 1 143 ? -5.878 -16.778 -8.085 1.00 59.22 143 ILE A CA 1
ATOM 1131 C C . ILE A 1 143 ? -5.486 -18.157 -7.556 1.00 59.22 143 ILE A C 1
ATOM 1133 O O . ILE A 1 143 ? -6.099 -19.146 -8.016 1.00 59.22 143 ILE A O 1
#

Secondary structure (DSSP, 8-state):
--SHHHHHHHHHTT---------GGGT-----SS---S-SSPEEEEPPP-TTTS-HHHHHHHHHHHHHHHHHHHTTTPPEEEE-SSHHHHHHHHHHHTTSS-GGGEEEE--S-HHHHHHHHHT-SEEEESSHHHHHHHHHHH-

Foldseek 3Di:
DADVVVVVVCVVVVNDDDDHDHDCLLVDDFDPPDDDLPAAAAEEEEEDQCPPPDDPVVLLVVLLVLLVVVLVVVVVVHQYEYQYPDPNSVVSVVSNLVNHPDSVSYDYDDDPDPNNSLSNLLNYPYYHHPDDSSVSSNVSSVD

pLDDT: mean 87.83, std 9.49, range [53.69, 97.44]

Sequence (143 aa):
MREPYSAKLLDKLGVKNYQIVVDIAILVRADRSNHSFIYSEAIGVGPAMLKYTLTKEEVERYVVAHAHCLDELATHHEEIVFLSSSSDDIVMCQMIMAKMKDPNRAKIIVTNDVDEYESSIRGLKLLLATRMHPSIIAFKNFI

Radius of gyration: 17.36 Å; chains: 1; bounding box: 39×45×46 Å